Protein AF-S0FGS4-F1 (afdb_monomer_lite)

Radius of gyration: 15.57 Å; chains: 1; bounding box: 36×21×46 Å

pLDDT: mean 84.3, std 8.37, range [45.0, 93.19]

Structure (mmCIF, N/CA/C/O backbone):
data_AF-S0FGS4-F1
#
_entry.id   AF-S0FGS4-F1
#
loop_
_atom_site.group_PDB
_atom_site.id
_atom_site.type_symbol
_atom_site.label_atom_id
_atom_site.label_alt_id
_atom_site.label_comp_id
_atom_site.label_asym_id
_atom_site.label_entity_id
_atom_site.label_seq_id
_atom_site.pdbx_PDB_ins_code
_atom_site.Cartn_x
_atom_site.Cartn_y
_atom_site.Cartn_z
_atom_site.occupancy
_atom_site.B_iso_or_equiv
_atom_site.auth_seq_id
_atom_site.auth_comp_id
_atom_site.auth_asym_id
_atom_site.auth_atom_id
_atom_site.pdbx_PDB_model_num
ATOM 1 N N . MET A 1 1 ? -3.034 -11.385 -18.968 1.00 61.88 1 MET A N 1
ATOM 2 C CA . MET A 1 1 ? -3.696 -10.351 -18.138 1.00 61.88 1 MET A CA 1
ATOM 3 C C . MET A 1 1 ? -4.293 -10.900 -16.839 1.00 61.88 1 MET A C 1
ATOM 5 O O . MET A 1 1 ? -4.017 -10.317 -15.803 1.00 61.88 1 MET A O 1
ATOM 9 N N . ASN A 1 2 ? -4.993 -12.043 -16.822 1.00 77.56 2 ASN A N 1
ATOM 10 C CA . ASN A 1 2 ? -5.629 -12.578 -15.594 1.00 77.56 2 ASN A CA 1
ATOM 11 C C . ASN A 1 2 ? -4.679 -12.779 -14.396 1.00 77.56 2 ASN A C 1
ATOM 13 O O . ASN A 1 2 ? -5.068 -12.545 -13.257 1.00 77.56 2 ASN A O 1
ATOM 17 N N . ARG A 1 3 ? -3.418 -13.158 -14.643 1.00 83.44 3 ARG A N 1
ATOM 18 C CA . ARG A 1 3 ? -2.408 -13.354 -13.585 1.00 83.44 3 ARG A CA 1
ATOM 19 C C . ARG A 1 3 ? -2.038 -12.057 -12.856 1.00 83.44 3 ARG A C 1
ATOM 21 O O . ARG A 1 3 ? -1.774 -12.091 -11.662 1.00 83.44 3 ARG A O 1
ATOM 28 N N . PHE A 1 4 ? -2.054 -10.925 -13.561 1.00 78.12 4 PHE A N 1
ATOM 29 C CA . PHE A 1 4 ? -1.756 -9.621 -12.971 1.00 78.12 4 PHE A CA 1
ATOM 30 C C . PHE A 1 4 ? -2.890 -9.155 -12.054 1.00 78.12 4 PHE A C 1
ATOM 32 O O . PHE A 1 4 ? -2.642 -8.781 -10.913 1.00 78.12 4 PHE A O 1
ATOM 39 N N . TYR A 1 5 ? -4.141 -9.271 -12.511 1.00 81.00 5 TYR A N 1
ATOM 40 C CA . TYR A 1 5 ? -5.300 -8.979 -11.667 1.00 81.00 5 TYR A CA 1
ATOM 41 C C . TYR A 1 5 ? -5.322 -9.864 -10.420 1.00 81.00 5 TYR A C 1
ATOM 43 O O . TYR A 1 5 ? -5.476 -9.343 -9.323 1.00 81.00 5 TYR A O 1
ATOM 51 N N . ALA A 1 6 ? -5.062 -11.168 -10.567 1.00 86.81 6 ALA A N 1
ATOM 52 C CA . ALA A 1 6 ? -4.963 -12.077 -9.429 1.00 86.81 6 ALA A CA 1
ATOM 53 C C . ALA A 1 6 ? -3.892 -11.628 -8.420 1.00 86.81 6 ALA A C 1
ATOM 55 O O . ALA A 1 6 ? -4.159 -11.607 -7.222 1.00 86.81 6 ALA A O 1
ATOM 56 N N . PHE A 1 7 ? -2.714 -11.207 -8.890 1.00 86.88 7 PHE A N 1
ATOM 57 C CA . PHE A 1 7 ? -1.651 -10.698 -8.022 1.00 86.88 7 PHE A CA 1
ATOM 58 C C . PHE A 1 7 ? -2.087 -9.455 -7.234 1.00 86.88 7 PHE A C 1
ATOM 60 O O . PHE A 1 7 ? -1.950 -9.426 -6.011 1.00 86.88 7 PHE A O 1
ATOM 67 N N . VAL A 1 8 ? -2.661 -8.455 -7.912 1.00 85.62 8 VAL A N 1
ATOM 68 C CA . VAL A 1 8 ? -3.136 -7.218 -7.268 1.00 85.62 8 VAL A CA 1
ATOM 69 C C . VAL A 1 8 ? -4.245 -7.518 -6.257 1.00 85.62 8 VAL A C 1
ATOM 71 O O . VAL A 1 8 ? -4.225 -6.989 -5.146 1.00 85.62 8 VAL A O 1
ATOM 74 N N . SER A 1 9 ? -5.182 -8.405 -6.601 1.00 84.69 9 SER A N 1
ATOM 75 C CA . SER A 1 9 ? -6.256 -8.821 -5.698 1.00 84.69 9 SER A CA 1
ATOM 76 C C . SER A 1 9 ? -5.718 -9.533 -4.456 1.00 84.69 9 SER A C 1
ATOM 78 O O . SER A 1 9 ? -6.123 -9.196 -3.346 1.00 84.69 9 SER A O 1
ATOM 80 N N . ILE A 1 10 ? -4.780 -10.472 -4.614 1.00 89.94 10 ILE A N 1
ATOM 81 C CA . ILE A 1 10 ? -4.168 -11.196 -3.489 1.00 89.94 10 ILE A CA 1
ATOM 82 C C . ILE A 1 10 ? -3.404 -10.227 -2.581 1.00 89.94 10 ILE A C 1
ATOM 84 O O . ILE A 1 10 ? -3.575 -10.275 -1.363 1.00 89.94 10 ILE A O 1
ATOM 88 N N . ALA A 1 11 ? -2.614 -9.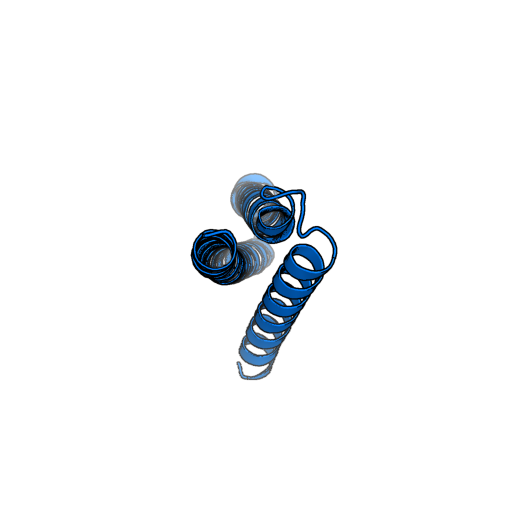318 -3.158 1.00 86.00 11 ALA A N 1
ATOM 89 C CA . ALA A 1 11 ? -1.877 -8.311 -2.401 1.00 86.00 11 ALA A CA 1
ATOM 90 C C . ALA A 1 11 ? -2.819 -7.381 -1.618 1.00 86.00 11 ALA A C 1
ATOM 92 O O . ALA A 1 11 ? -2.592 -7.127 -0.435 1.00 86.00 11 ALA A O 1
ATOM 93 N N . GLY A 1 12 ? -3.910 -6.928 -2.245 1.00 83.94 12 GLY A N 1
ATOM 94 C CA . GLY A 1 12 ? -4.932 -6.111 -1.590 1.00 83.94 12 GLY A CA 1
ATOM 95 C C . GLY A 1 12 ? -5.629 -6.844 -0.441 1.00 83.94 12 GLY A C 1
ATOM 96 O O . GLY A 1 12 ? -5.735 -6.302 0.658 1.00 83.94 12 GLY A O 1
ATOM 97 N N . VAL A 1 13 ? -6.047 -8.096 -0.653 1.00 88.75 13 VAL A N 1
ATOM 98 C CA . VAL A 1 13 ? -6.689 -8.919 0.388 1.00 88.75 13 VAL A CA 1
ATOM 99 C C . VAL A 1 13 ? -5.734 -9.174 1.554 1.00 88.75 13 VAL A C 1
ATOM 101 O O . VAL A 1 13 ? -6.126 -9.013 2.711 1.00 88.75 13 VAL A O 1
ATOM 104 N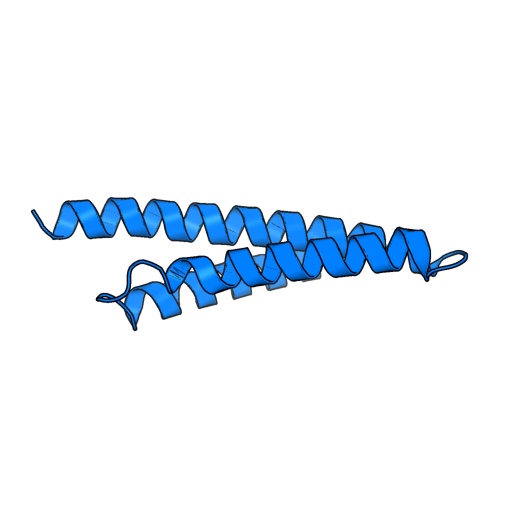 N . ALA A 1 14 ? -4.473 -9.512 1.272 1.00 88.00 14 ALA A N 1
ATOM 105 C CA . ALA A 1 14 ? -3.458 -9.708 2.301 1.00 88.00 14 ALA A CA 1
ATOM 106 C C . ALA A 1 14 ? -3.245 -8.430 3.126 1.00 88.00 14 ALA A C 1
ATOM 108 O O . ALA A 1 14 ? -3.227 -8.483 4.354 1.00 88.00 14 ALA A O 1
ATOM 109 N N . ALA A 1 15 ? -3.159 -7.273 2.470 1.00 85.06 15 ALA A N 1
ATOM 110 C CA . ALA A 1 15 ? -2.993 -5.995 3.147 1.00 85.06 15 ALA A CA 1
ATOM 111 C C . ALA A 1 15 ? -4.189 -5.643 4.046 1.00 85.06 15 ALA A C 1
ATOM 113 O O . ALA A 1 15 ? -3.992 -5.208 5.180 1.00 85.06 15 ALA A O 1
ATOM 114 N N . VAL A 1 16 ? -5.422 -5.893 3.591 1.00 87.00 16 VAL A N 1
ATOM 115 C CA . VAL A 1 16 ? -6.640 -5.708 4.400 1.00 87.00 16 VAL A CA 1
ATOM 116 C C . VAL A 1 16 ? -6.646 -6.645 5.610 1.00 87.00 16 VAL A C 1
ATOM 118 O O . VAL A 1 16 ? -6.909 -6.194 6.726 1.00 87.00 16 VAL A O 1
ATOM 121 N N . LEU A 1 17 ? -6.311 -7.926 5.421 1.00 88.69 17 LEU A N 1
ATOM 122 C CA . LEU A 1 17 ? -6.225 -8.905 6.510 1.00 88.69 17 LEU A CA 1
ATOM 123 C C . LEU A 1 17 ? -5.174 -8.509 7.550 1.00 88.69 17 LEU A C 1
ATOM 125 O O . LEU A 1 17 ? -5.451 -8.565 8.748 1.00 88.69 17 LEU A O 1
ATOM 129 N N . ILE A 1 18 ? -3.998 -8.058 7.108 1.00 87.38 18 ILE A N 1
ATOM 130 C CA . ILE A 1 18 ? -2.933 -7.576 7.995 1.00 87.38 18 ILE A CA 1
ATOM 131 C C . ILE A 1 18 ? -3.404 -6.332 8.755 1.00 87.38 18 ILE A C 1
ATOM 133 O O . ILE A 1 18 ? -3.286 -6.296 9.979 1.00 87.38 18 ILE A O 1
ATOM 137 N N . THR A 1 19 ? -3.995 -5.341 8.075 1.00 85.50 19 THR A N 1
ATOM 138 C CA . THR A 1 19 ? -4.561 -4.145 8.723 1.00 85.50 19 THR A CA 1
ATOM 139 C C . THR A 1 19 ? -5.601 -4.521 9.779 1.00 85.50 19 THR A C 1
ATOM 141 O O . THR A 1 19 ? -5.580 -3.986 10.890 1.00 85.50 19 THR A O 1
ATOM 144 N N . PHE A 1 20 ? -6.491 -5.463 9.462 1.00 84.81 20 PHE A N 1
ATOM 145 C CA . PHE A 1 20 ? -7.522 -5.938 10.378 1.00 84.81 20 PHE A CA 1
ATOM 146 C C . PHE A 1 20 ? -6.930 -6.668 11.593 1.00 84.81 20 PHE A C 1
ATOM 148 O O . PHE A 1 20 ? -7.310 -6.380 12.731 1.00 84.81 20 PHE A O 1
ATOM 155 N N . LEU A 1 21 ? -5.962 -7.566 11.377 1.00 86.88 21 LEU A N 1
ATOM 156 C CA . LEU A 1 21 ? -5.253 -8.271 12.447 1.00 86.88 21 LEU A CA 1
ATOM 157 C C . LEU A 1 21 ? -4.519 -7.292 13.366 1.00 86.88 21 LEU A C 1
ATOM 159 O O . LEU A 1 21 ? -4.685 -7.367 14.584 1.00 86.88 21 LEU A O 1
ATOM 163 N N . LEU A 1 22 ? -3.782 -6.328 12.805 1.00 82.88 22 LEU A N 1
ATOM 164 C CA . LEU A 1 22 ? -3.100 -5.289 13.580 1.00 82.88 22 LEU A CA 1
ATOM 165 C C . LEU A 1 22 ? -4.096 -4.463 14.400 1.00 82.88 22 LEU A C 1
ATOM 167 O O . LEU A 1 22 ? -3.868 -4.229 15.585 1.00 82.88 22 LEU A O 1
ATOM 171 N N . ALA A 1 23 ? -5.221 -4.061 13.806 1.00 80.94 23 ALA A N 1
ATOM 172 C CA . ALA A 1 23 ? -6.251 -3.300 14.507 1.00 80.94 23 ALA A CA 1
ATOM 173 C C . ALA A 1 23 ? -6.920 -4.094 15.644 1.00 80.94 23 ALA A C 1
ATOM 175 O O . ALA A 1 23 ? -7.336 -3.493 16.641 1.00 80.94 23 ALA A O 1
ATOM 176 N N . ARG A 1 24 ? -7.029 -5.423 15.504 1.00 81.31 24 ARG A N 1
ATOM 177 C CA . ARG A 1 24 ? -7.583 -6.317 16.529 1.00 81.31 24 ARG A CA 1
ATOM 178 C C . ARG A 1 24 ? -6.594 -6.575 17.666 1.00 81.31 24 ARG A C 1
ATOM 180 O O . ARG A 1 24 ? -6.989 -6.460 18.823 1.00 81.31 24 ARG A O 1
ATOM 187 N N . PHE A 1 25 ? -5.335 -6.890 17.354 1.00 82.38 25 PHE A N 1
ATOM 188 C CA . PHE A 1 25 ? -4.297 -7.154 18.359 1.00 82.38 25 PHE A CA 1
ATOM 189 C C . PHE A 1 25 ? -3.899 -5.888 19.125 1.00 82.38 25 PHE A C 1
ATOM 191 O O . PHE A 1 25 ? -3.787 -5.908 20.348 1.00 82.38 25 PHE A O 1
ATOM 198 N N . PHE A 1 26 ? -3.753 -4.756 18.433 1.00 80.56 26 PHE A N 1
ATOM 199 C CA . PHE A 1 26 ? -3.303 -3.495 19.025 1.00 80.56 26 PHE A CA 1
ATOM 200 C C . PHE A 1 26 ? -4.463 -2.529 19.283 1.00 80.56 26 PHE A C 1
ATOM 202 O O . PHE A 1 26 ? -4.393 -1.344 18.960 1.00 80.56 26 PHE A O 1
ATOM 209 N N . ARG A 1 27 ? -5.532 -3.016 19.926 1.00 68.25 27 ARG A N 1
ATOM 210 C CA . ARG A 1 27 ? -6.759 -2.241 20.205 1.00 68.25 27 ARG A CA 1
ATOM 211 C C . ARG A 1 27 ? -6.510 -0.948 21.010 1.00 68.25 27 ARG A C 1
ATOM 213 O O . ARG A 1 27 ? -7.292 -0.006 20.912 1.00 68.25 27 ARG A O 1
ATOM 220 N N . ASN A 1 28 ? -5.406 -0.886 21.764 1.00 70.06 28 ASN A N 1
ATOM 221 C CA . ASN A 1 28 ? -4.979 0.297 22.523 1.00 70.06 28 ASN A CA 1
ATOM 222 C C . ASN A 1 28 ? -4.088 1.277 21.740 1.00 70.06 28 ASN A C 1
ATOM 224 O O . ASN A 1 28 ? -3.951 2.419 22.168 1.00 70.06 28 ASN A O 1
ATOM 228 N N . LYS A 1 29 ? -3.498 0.883 20.602 1.00 76.25 29 LYS A N 1
ATOM 229 C CA . LYS A 1 29 ? -2.633 1.763 19.800 1.00 76.25 29 LYS A CA 1
ATOM 230 C C . LYS A 1 29 ? -3.293 2.094 18.465 1.00 76.25 29 LYS A C 1
ATOM 232 O O . LYS A 1 29 ? -3.127 1.397 17.467 1.00 76.25 29 LYS A O 1
ATOM 237 N N . THR A 1 30 ? -4.012 3.213 18.442 1.00 72.50 30 THR A N 1
ATOM 238 C CA . THR A 1 30 ? -4.791 3.693 17.288 1.00 72.50 30 THR A CA 1
ATOM 239 C C . THR A 1 30 ? -3.962 3.970 16.032 1.00 72.50 30 THR A C 1
ATOM 241 O O . THR A 1 30 ? -4.521 3.967 14.942 1.00 72.50 30 THR A O 1
ATOM 244 N N . LEU A 1 31 ? -2.648 4.167 16.152 1.00 77.62 31 LEU A N 1
ATOM 245 C CA . LEU A 1 31 ? -1.764 4.438 15.012 1.00 77.62 31 LEU A CA 1
ATOM 246 C C . LEU A 1 31 ? -1.281 3.166 14.293 1.00 77.62 31 LEU A C 1
ATOM 248 O O . LEU A 1 31 ? -0.954 3.217 13.112 1.00 77.62 31 LEU A O 1
ATOM 252 N N . VAL A 1 32 ? -1.280 2.008 14.965 1.00 82.19 32 VAL A N 1
ATOM 253 C CA . VAL A 1 32 ? -0.669 0.767 14.441 1.00 82.19 32 VAL A CA 1
ATOM 254 C C . VAL A 1 32 ? -1.410 0.239 13.209 1.00 82.19 32 VAL A C 1
ATOM 256 O O . VAL A 1 32 ? -0.800 -0.296 12.291 1.00 82.19 32 VAL A O 1
ATOM 259 N N . LYS A 1 33 ? -2.720 0.471 13.124 1.00 80.12 33 LYS A N 1
ATOM 260 C CA . LYS A 1 33 ? -3.538 0.099 11.957 1.00 80.12 33 LYS A CA 1
ATOM 261 C C . LYS A 1 33 ? -3.188 0.848 10.665 1.00 80.12 33 LYS A C 1
ATOM 263 O O . LYS A 1 33 ? -3.552 0.370 9.600 1.00 80.12 33 LYS 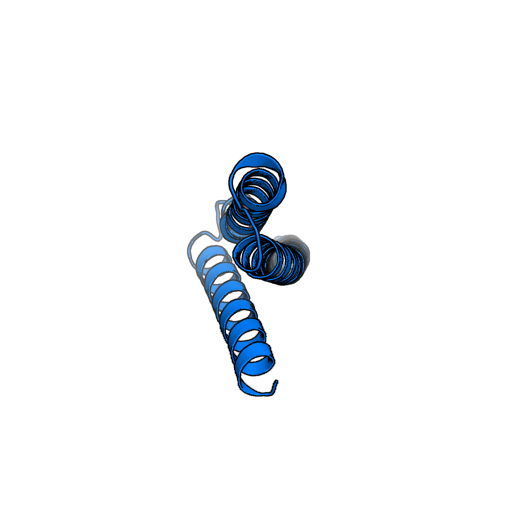A O 1
ATOM 268 N N . TYR A 1 34 ? -2.469 1.970 10.733 1.00 85.44 34 TYR A N 1
ATOM 269 C CA . TYR A 1 34 ? -2.027 2.713 9.545 1.00 85.44 34 TYR A CA 1
ATOM 270 C C . TYR A 1 34 ? -0.662 2.252 9.016 1.00 85.44 34 TYR A C 1
ATOM 272 O O . TYR A 1 34 ? -0.252 2.683 7.938 1.00 85.44 34 TYR A O 1
ATOM 280 N N . ILE A 1 35 ? 0.037 1.358 9.727 1.00 86.81 35 ILE A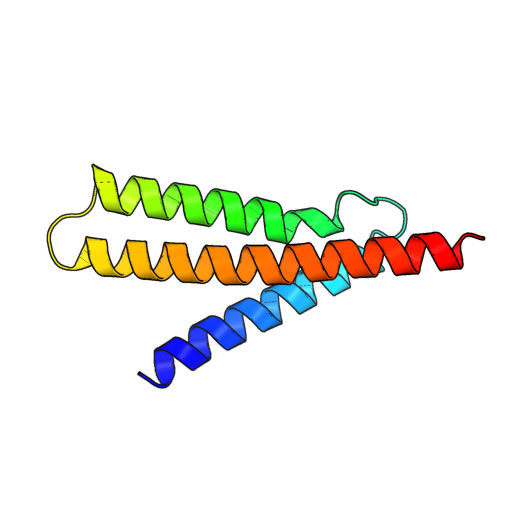 N 1
ATOM 281 C CA . ILE A 1 35 ? 1.351 0.849 9.308 1.00 86.81 35 ILE A CA 1
ATOM 282 C C . ILE A 1 35 ? 1.306 0.248 7.893 1.00 86.81 35 ILE A C 1
ATOM 284 O O . ILE A 1 35 ? 2.139 0.646 7.080 1.00 86.81 35 ILE A O 1
ATOM 288 N N . PRO A 1 36 ? 0.338 -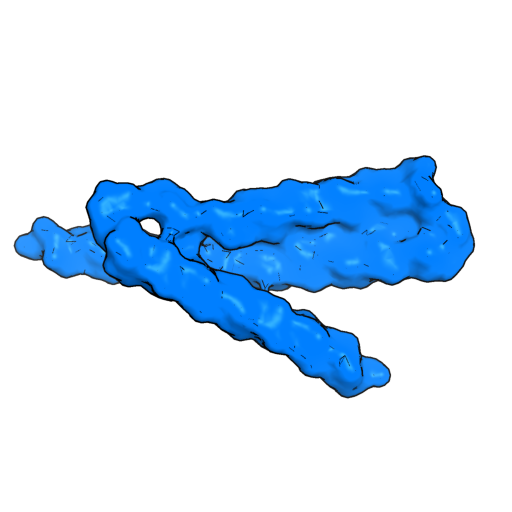0.621 7.533 1.00 87.12 36 PRO A N 1
ATOM 289 C CA . PRO A 1 36 ? 0.299 -1.202 6.191 1.00 87.12 36 PRO A CA 1
ATOM 290 C C . PRO A 1 36 ? 0.130 -0.150 5.091 1.00 87.12 36 PRO A C 1
ATOM 292 O O . PRO A 1 36 ? 0.810 -0.221 4.071 1.00 87.12 36 PRO A O 1
ATOM 295 N N . SER A 1 37 ? -0.701 0.876 5.317 1.00 90.00 37 SER A N 1
ATOM 296 C CA . SER A 1 37 ? -0.817 1.999 4.379 1.00 90.00 37 SER A CA 1
ATOM 297 C C . SER A 1 37 ? 0.488 2.792 4.282 1.00 90.00 37 SER A C 1
ATOM 299 O O . SER A 1 37 ? 0.948 3.068 3.183 1.00 90.00 37 SER A O 1
ATOM 301 N N . ILE A 1 38 ? 1.148 3.108 5.397 1.00 90.38 38 ILE A N 1
ATOM 302 C CA . ILE A 1 38 ? 2.406 3.872 5.361 1.00 90.38 38 ILE A CA 1
ATOM 303 C C . ILE A 1 38 ? 3.488 3.101 4.592 1.00 90.38 38 ILE A C 1
ATOM 305 O O . ILE A 1 38 ? 4.174 3.682 3.755 1.00 90.38 38 ILE A O 1
ATOM 309 N N . ILE A 1 39 ? 3.598 1.787 4.813 1.00 90.62 39 ILE A N 1
ATOM 310 C CA . ILE A 1 39 ? 4.533 0.926 4.077 1.00 90.62 39 ILE A CA 1
ATOM 311 C C . ILE A 1 39 ? 4.193 0.905 2.584 1.00 90.62 39 ILE A C 1
ATOM 313 O O . ILE A 1 39 ? 5.093 1.037 1.761 1.00 90.62 39 ILE A O 1
ATOM 317 N N . ALA A 1 40 ? 2.913 0.778 2.224 1.00 91.00 40 ALA A N 1
ATOM 318 C CA . ALA A 1 40 ? 2.485 0.793 0.826 1.00 91.00 40 ALA A CA 1
ATOM 319 C C . ALA A 1 40 ? 2.792 2.134 0.138 1.00 91.00 40 ALA A C 1
ATOM 321 O O . ALA A 1 40 ? 3.278 2.140 -0.990 1.00 91.00 40 ALA A O 1
ATOM 322 N N . ALA A 1 41 ? 2.581 3.260 0.826 1.00 91.81 41 ALA A N 1
ATOM 323 C CA . ALA A 1 41 ? 2.922 4.586 0.317 1.00 91.81 41 ALA A CA 1
ATOM 324 C C . ALA A 1 41 ? 4.434 4.738 0.097 1.00 91.81 41 ALA A C 1
ATOM 326 O O . ALA A 1 41 ? 4.861 5.140 -0.984 1.00 91.81 41 ALA A O 1
ATOM 327 N N . LEU A 1 42 ? 5.247 4.364 1.090 1.00 92.88 42 LEU A N 1
ATOM 328 C CA . LEU A 1 42 ? 6.707 4.404 0.975 1.00 92.88 42 LEU A CA 1
ATOM 329 C C . LEU A 1 42 ? 7.211 3.482 -0.141 1.00 92.88 42 LEU A C 1
ATOM 331 O O . LEU A 1 42 ? 8.030 3.901 -0.953 1.00 92.88 42 LEU A O 1
ATOM 335 N N . GLY A 1 43 ? 6.678 2.261 -0.230 1.00 92.38 43 GLY A N 1
ATOM 336 C CA . GLY A 1 43 ? 7.002 1.316 -1.296 1.00 92.38 43 GLY A CA 1
ATOM 337 C C . GLY A 1 43 ? 6.656 1.862 -2.681 1.00 92.38 43 GLY A C 1
ATOM 338 O O . GLY A 1 43 ? 7.489 1.802 -3.581 1.00 92.38 43 GLY A O 1
ATOM 339 N N . GLY A 1 44 ? 5.473 2.466 -2.836 1.00 91.56 44 GLY A N 1
ATOM 340 C CA . GLY A 1 44 ? 5.062 3.128 -4.075 1.00 91.56 44 GLY A CA 1
ATOM 341 C C . GLY A 1 44 ? 6.005 4.264 -4.475 1.00 91.56 44 GLY A C 1
ATOM 342 O O . GLY A 1 44 ? 6.438 4.318 -5.622 1.00 91.56 44 GLY A O 1
ATOM 343 N N . ILE A 1 45 ? 6.401 5.118 -3.526 1.00 93.19 45 ILE A N 1
ATOM 344 C CA . ILE A 1 45 ? 7.372 6.196 -3.772 1.00 93.19 45 ILE A CA 1
ATOM 345 C C . ILE A 1 45 ? 8.730 5.620 -4.198 1.00 93.19 45 ILE A C 1
ATOM 347 O O . ILE A 1 45 ? 9.316 6.088 -5.172 1.00 93.19 45 ILE A O 1
ATOM 351 N N . CYS A 1 46 ? 9.225 4.581 -3.518 1.00 91.31 46 CYS A N 1
ATOM 352 C CA . CYS A 1 46 ? 10.482 3.929 -3.884 1.00 91.31 46 CYS A CA 1
ATOM 353 C C . CYS A 1 46 ? 10.432 3.322 -5.292 1.00 91.31 46 CYS A C 1
ATOM 355 O O . CYS A 1 46 ? 11.389 3.476 -6.049 1.00 91.31 46 CYS A O 1
ATOM 357 N N . PHE A 1 47 ? 9.332 2.657 -5.660 1.00 91.31 47 PHE A N 1
ATOM 358 C CA . PHE A 1 47 ? 9.163 2.101 -7.004 1.00 91.31 47 PHE A CA 1
ATOM 359 C C . PHE A 1 47 ? 9.070 3.190 -8.068 1.00 91.31 47 PHE A C 1
ATOM 361 O O . PHE A 1 47 ? 9.692 3.043 -9.117 1.00 91.31 47 PHE A O 1
ATOM 368 N N . TYR A 1 48 ? 8.395 4.301 -7.778 1.00 90.44 48 TYR A N 1
ATOM 369 C CA . TYR A 1 48 ? 8.329 5.447 -8.678 1.00 90.44 48 TYR A CA 1
ATOM 370 C C . TYR A 1 48 ? 9.711 6.067 -8.918 1.00 90.44 48 TYR A C 1
ATOM 372 O O . TYR A 1 48 ? 10.124 6.248 -10.060 1.00 90.44 48 TYR A O 1
ATOM 380 N N . ILE A 1 49 ? 10.472 6.327 -7.850 1.00 91.19 49 ILE A N 1
ATOM 381 C CA . ILE A 1 49 ? 11.839 6.854 -7.966 1.00 91.19 49 ILE A CA 1
ATOM 382 C C . ILE A 1 49 ? 12.714 5.874 -8.760 1.00 91.19 49 ILE A C 1
ATOM 384 O O . ILE A 1 49 ? 13.485 6.282 -9.627 1.00 91.19 49 ILE A O 1
ATOM 388 N N . LYS A 1 50 ? 12.587 4.568 -8.504 1.00 87.12 50 LYS A N 1
ATOM 389 C CA . LYS A 1 50 ? 13.372 3.551 -9.211 1.00 87.12 50 LYS A CA 1
ATOM 390 C C . LYS A 1 50 ? 13.009 3.437 -10.696 1.00 87.12 50 LYS A C 1
ATOM 392 O O . LYS A 1 50 ? 13.900 3.223 -11.515 1.00 87.12 50 LYS A O 1
ATOM 397 N N . SER A 1 51 ? 11.733 3.606 -11.029 1.00 89.50 51 SER A N 1
ATOM 398 C CA . SER A 1 51 ? 11.229 3.707 -12.402 1.00 89.50 51 SER A CA 1
ATOM 399 C C . SER A 1 51 ? 11.896 4.882 -13.124 1.00 89.50 51 SER A C 1
ATOM 401 O O . SER A 1 51 ? 12.638 4.671 -14.078 1.00 89.50 51 SER A O 1
ATOM 403 N N . VAL A 1 52 ? 11.760 6.094 -12.578 1.00 86.62 52 VAL A N 1
ATOM 404 C CA . VAL A 1 52 ? 12.190 7.333 -13.245 1.00 86.62 52 VAL A CA 1
ATOM 405 C C . VAL A 1 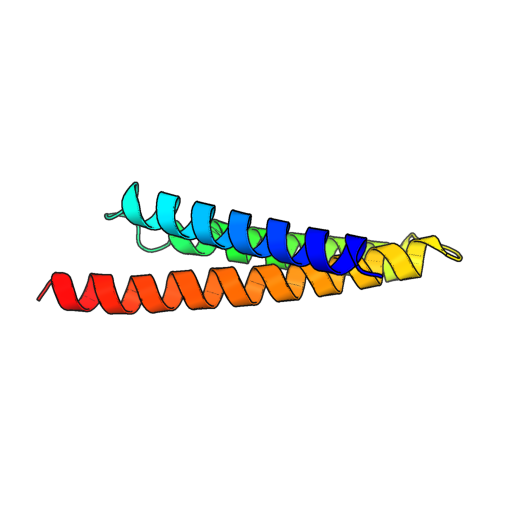52 ? 13.711 7.456 -13.377 1.00 86.62 52 VAL A C 1
ATOM 407 O O . VAL A 1 52 ? 14.194 7.951 -14.392 1.00 86.62 52 VAL A O 1
ATOM 410 N N . TYR A 1 53 ? 14.476 7.050 -12.359 1.00 83.81 53 TYR A N 1
ATOM 411 C CA . TYR A 1 53 ? 15.909 7.374 -12.288 1.00 83.81 53 TYR A CA 1
ATOM 412 C C . TYR A 1 53 ? 16.853 6.201 -12.566 1.00 83.81 53 TYR A C 1
ATOM 414 O O . TYR A 1 53 ? 18.011 6.435 -12.902 1.00 83.81 53 TYR A O 1
ATOM 422 N N . PHE A 1 54 ? 16.403 4.954 -12.400 1.00 79.31 54 PHE A N 1
ATOM 423 C CA . PHE A 1 54 ? 17.300 3.789 -12.383 1.00 79.31 54 PHE A CA 1
ATOM 424 C C . PHE A 1 54 ? 16.933 2.692 -13.385 1.00 79.31 54 PHE A C 1
ATOM 426 O O . PHE A 1 54 ? 17.696 1.739 -13.525 1.00 79.31 54 PHE A O 1
ATOM 433 N N . SER A 1 55 ? 15.794 2.800 -14.070 1.00 75.94 55 SER A N 1
ATOM 434 C CA . SER A 1 55 ? 15.319 1.764 -14.992 1.00 75.94 55 SER A CA 1
ATOM 435 C C . SER A 1 55 ? 15.455 2.224 -16.438 1.00 75.94 55 SER A C 1
ATOM 437 O O . SER A 1 55 ? 15.155 3.367 -16.767 1.00 75.94 55 SER A O 1
ATOM 439 N N . THR A 1 56 ? 15.911 1.332 -17.319 1.00 79.06 56 THR A N 1
ATOM 440 C CA . THR A 1 56 ? 16.009 1.598 -18.763 1.00 79.06 56 THR A CA 1
ATOM 441 C C . THR A 1 56 ? 15.258 0.522 -19.545 1.00 79.06 56 THR A C 1
ATOM 443 O O . THR A 1 56 ? 15.299 -0.661 -19.210 1.00 79.06 56 THR A O 1
ATOM 446 N N . GLY A 1 57 ? 14.522 0.925 -20.584 1.00 79.62 57 GLY A N 1
ATOM 447 C CA . GLY A 1 57 ? 13.742 0.001 -21.412 1.00 79.62 57 GLY A CA 1
ATOM 448 C C . GLY A 1 57 ? 12.509 -0.577 -20.700 1.00 79.62 57 GLY A C 1
ATOM 449 O O . GLY A 1 57 ? 11.729 0.151 -20.097 1.00 79.62 57 GLY A O 1
ATOM 450 N N . PHE A 1 58 ? 12.299 -1.894 -20.799 1.00 81.31 58 PHE A N 1
ATOM 451 C CA . PHE A 1 58 ? 11.073 -2.567 -20.334 1.00 81.31 58 PHE A CA 1
ATOM 452 C C . PHE A 1 58 ? 10.914 -2.662 -18.807 1.00 81.31 58 PHE A C 1
ATOM 454 O O . PHE A 1 58 ? 9.800 -2.887 -18.333 1.00 81.31 58 PHE A O 1
ATOM 461 N N . GLU A 1 59 ? 11.986 -2.495 -18.029 1.00 83.69 59 GLU A N 1
ATOM 462 C CA . GLU A 1 59 ? 11.903 -2.540 -16.562 1.00 83.69 59 GLU A CA 1
ATOM 463 C C . GLU A 1 59 ? 11.125 -1.357 -15.981 1.00 83.69 59 GLU A C 1
ATOM 465 O O . GLU A 1 59 ? 10.426 -1.513 -14.980 1.00 83.69 59 GLU A O 1
ATOM 470 N N . ASP A 1 60 ? 11.186 -0.198 -16.635 1.00 85.88 60 ASP A N 1
ATOM 471 C CA . ASP A 1 60 ? 10.496 1.014 -16.195 1.00 85.88 60 ASP A CA 1
ATOM 472 C C . ASP A 1 60 ? 8.975 0.793 -16.112 1.00 85.88 60 ASP A C 1
ATOM 474 O O . ASP A 1 60 ? 8.339 1.018 -15.079 1.00 85.88 60 ASP A O 1
ATOM 478 N N . LEU A 1 61 ? 8.403 0.179 -17.154 1.00 85.31 61 LEU A N 1
ATOM 479 C CA . LEU A 1 61 ? 6.991 -0.203 -17.184 1.00 85.31 61 LEU A CA 1
ATOM 480 C C . LEU A 1 61 ? 6.610 -1.134 -16.023 1.00 85.31 61 LEU A C 1
ATOM 482 O O . LEU A 1 61 ? 5.526 -0.994 -15.457 1.00 85.31 61 LEU A O 1
ATOM 486 N N . ALA A 1 62 ? 7.486 -2.064 -15.631 1.00 88.12 62 ALA A N 1
ATOM 487 C CA . ALA A 1 62 ? 7.217 -2.963 -14.511 1.00 88.12 62 ALA A CA 1
ATOM 488 C C . ALA A 1 62 ? 7.173 -2.211 -13.168 1.00 88.12 62 ALA A C 1
ATOM 490 O O . ALA A 1 62 ? 6.277 -2.458 -12.355 1.00 88.12 62 ALA A O 1
ATOM 491 N N . TYR A 1 63 ? 8.085 -1.261 -12.942 1.00 89.06 63 TYR A N 1
ATOM 492 C CA . TYR A 1 63 ? 8.088 -0.438 -11.729 1.00 89.06 63 TYR A CA 1
ATOM 493 C C . TYR A 1 63 ? 6.918 0.550 -11.678 1.00 89.06 63 TYR A C 1
ATOM 495 O O . TYR A 1 63 ? 6.352 0.758 -10.601 1.00 89.06 63 TYR A O 1
ATOM 503 N N . ILE A 1 64 ? 6.479 1.091 -12.817 1.00 88.25 64 ILE A N 1
ATOM 504 C CA . ILE A 1 64 ? 5.251 1.900 -12.901 1.00 88.25 64 ILE A CA 1
ATOM 505 C C . ILE A 1 64 ? 4.031 1.059 -12.507 1.00 88.25 64 ILE A C 1
ATOM 507 O O . ILE A 1 64 ? 3.198 1.486 -11.703 1.00 88.25 64 ILE A O 1
ATOM 511 N N . VAL A 1 65 ? 3.943 -0.171 -13.013 1.00 89.44 65 VAL A N 1
ATOM 512 C CA . VAL A 1 65 ? 2.859 -1.101 -12.677 1.00 89.44 65 VAL A CA 1
ATOM 513 C C . VAL A 1 65 ? 2.876 -1.474 -11.186 1.00 89.44 65 VAL A C 1
ATOM 515 O O . VAL A 1 65 ? 1.820 -1.505 -10.548 1.00 89.44 65 VAL A O 1
ATOM 518 N N . LEU A 1 66 ? 4.054 -1.703 -10.598 1.00 90.06 66 LEU A N 1
ATOM 519 C CA . LEU A 1 66 ? 4.204 -1.934 -9.155 1.00 90.06 66 LEU A CA 1
ATOM 520 C C . LEU A 1 66 ? 3.824 -0.703 -8.325 1.00 90.06 66 LEU A C 1
ATOM 522 O O . LEU A 1 66 ? 3.188 -0.847 -7.282 1.00 90.06 66 LEU A O 1
ATOM 526 N N . THR A 1 67 ? 4.154 0.497 -8.801 1.00 92.31 67 THR A N 1
ATOM 527 C CA . THR A 1 67 ? 3.749 1.763 -8.173 1.00 92.31 67 THR A CA 1
ATOM 528 C C . THR A 1 67 ? 2.225 1.886 -8.142 1.00 92.31 67 THR A C 1
ATOM 530 O O . THR A 1 67 ? 1.646 2.168 -7.093 1.00 92.31 67 THR A O 1
ATOM 533 N N . LEU A 1 68 ? 1.551 1.588 -9.257 1.00 90.88 68 LEU A N 1
ATOM 534 C CA . LEU A 1 68 ? 0.087 1.565 -9.325 1.00 90.88 68 LEU A CA 1
ATOM 535 C C . LEU A 1 68 ? -0.518 0.527 -8.370 1.00 90.88 68 LEU A C 1
ATOM 537 O O . LEU A 1 68 ? -1.475 0.831 -7.656 1.00 90.88 68 LEU A O 1
ATOM 541 N N . ALA A 1 69 ? 0.053 -0.678 -8.305 1.00 89.50 69 ALA A N 1
ATOM 542 C CA . ALA A 1 69 ? -0.392 -1.707 -7.366 1.00 89.50 69 ALA A CA 1
ATOM 543 C C . ALA A 1 69 ? -0.219 -1.263 -5.900 1.00 89.50 69 ALA A C 1
ATOM 545 O O . ALA A 1 69 ? -1.125 -1.457 -5.086 1.00 89.50 69 ALA A O 1
ATOM 546 N N . ALA A 1 70 ? 0.901 -0.613 -5.570 1.00 91.12 70 ALA A N 1
ATOM 547 C CA . ALA A 1 70 ? 1.156 -0.056 -4.245 1.00 91.12 70 ALA A CA 1
ATOM 548 C C . ALA A 1 70 ? 0.144 1.042 -3.877 1.00 91.12 70 ALA A C 1
ATOM 550 O O . ALA A 1 70 ? -0.343 1.057 -2.747 1.00 91.12 70 ALA A O 1
ATOM 551 N N . CYS A 1 71 ? -0.255 1.894 -4.829 1.00 91.94 71 CYS A N 1
ATOM 552 C CA . CYS A 1 71 ? -1.330 2.869 -4.627 1.00 91.94 71 CYS A CA 1
ATOM 553 C C . CYS A 1 71 ? -2.668 2.195 -4.292 1.00 91.94 71 CYS A C 1
ATOM 555 O O . CYS A 1 71 ? -3.343 2.610 -3.351 1.00 91.94 71 CYS A O 1
ATOM 557 N N . VAL A 1 72 ? -3.048 1.131 -5.009 1.00 91.12 72 VAL A N 1
ATOM 558 C CA . VAL A 1 72 ? -4.285 0.383 -4.712 1.00 91.12 72 VAL A CA 1
ATOM 559 C C . VAL A 1 72 ? -4.244 -0.187 -3.294 1.00 91.12 72 VAL A C 1
ATOM 561 O O . VAL A 1 72 ? -5.192 -0.016 -2.524 1.00 91.12 72 VAL A O 1
ATOM 564 N N . VAL A 1 73 ? -3.130 -0.820 -2.924 1.00 90.81 73 VAL A N 1
ATOM 565 C CA . VAL A 1 73 ? -2.932 -1.383 -1.582 1.00 90.81 73 VAL A CA 1
ATOM 566 C C . VAL A 1 73 ? -2.988 -0.288 -0.513 1.00 90.81 73 VAL A C 1
ATOM 568 O O . VAL A 1 73 ? -3.665 -0.459 0.501 1.00 90.81 73 VAL A O 1
ATOM 571 N N . PHE A 1 74 ? -2.351 0.860 -0.760 1.00 92.94 74 PHE A N 1
ATOM 572 C CA . PHE A 1 74 ? -2.405 2.027 0.116 1.00 92.94 74 PHE A CA 1
ATOM 573 C C . PHE A 1 74 ? -3.845 2.469 0.382 1.00 92.94 74 PHE A C 1
ATOM 575 O O . PHE A 1 74 ? -4.244 2.560 1.545 1.00 92.94 74 PHE A O 1
ATOM 582 N N . PHE A 1 75 ? -4.636 2.691 -0.673 1.00 92.50 75 PHE A N 1
ATOM 583 C CA . PHE A 1 75 ? -6.024 3.134 -0.541 1.00 92.50 75 PHE A CA 1
ATOM 584 C C . PHE A 1 75 ? -6.876 2.123 0.230 1.00 92.50 75 PHE A C 1
ATOM 586 O O . PHE A 1 75 ? -7.585 2.508 1.160 1.00 92.50 75 PHE A O 1
ATOM 593 N N . LEU A 1 76 ? -6.774 0.830 -0.094 1.00 90.25 76 LEU A N 1
ATOM 594 C CA . LEU A 1 76 ? -7.540 -0.217 0.588 1.00 90.25 76 LEU A CA 1
ATOM 595 C C . LEU A 1 76 ? -7.180 -0.319 2.075 1.00 90.25 76 LEU A C 1
ATOM 597 O O . LEU A 1 76 ? -8.073 -0.342 2.929 1.00 90.25 76 LEU A O 1
ATOM 601 N N . SER A 1 77 ? -5.887 -0.336 2.406 1.00 87.69 77 SER A N 1
ATOM 602 C CA . SER A 1 77 ? -5.428 -0.377 3.797 1.00 87.69 77 SER A CA 1
ATOM 603 C C . SER A 1 77 ? -5.812 0.885 4.566 1.00 87.69 77 SER A C 1
ATOM 605 O O . SER A 1 77 ? -6.216 0.779 5.725 1.00 87.69 77 SER A O 1
ATOM 607 N N . PHE A 1 78 ? -5.737 2.060 3.938 1.00 90.00 78 PHE A N 1
ATOM 608 C CA . PHE A 1 78 ? -6.098 3.328 4.565 1.00 90.00 78 PHE A CA 1
ATOM 609 C C . PHE A 1 78 ? -7.599 3.410 4.860 1.00 90.00 78 PHE A C 1
ATOM 611 O O . PHE A 1 78 ? -7.980 3.693 5.996 1.00 90.00 78 PHE A O 1
ATOM 618 N N . ILE A 1 79 ? -8.450 3.087 3.879 1.00 91.38 79 ILE A N 1
ATOM 619 C CA . ILE A 1 79 ? -9.911 3.047 4.050 1.00 91.38 79 ILE A CA 1
ATOM 620 C C . ILE A 1 79 ? -10.282 2.052 5.155 1.00 91.38 79 ILE A C 1
ATOM 622 O O . ILE A 1 79 ? -11.057 2.381 6.052 1.00 91.38 79 ILE A O 1
ATOM 626 N N . THR A 1 80 ? -9.673 0.865 5.152 1.00 88.12 80 THR A N 1
ATOM 627 C CA . THR A 1 80 ? -9.908 -0.159 6.181 1.00 88.12 80 THR A CA 1
ATOM 628 C C . THR A 1 80 ? -9.527 0.349 7.574 1.00 88.12 80 THR A C 1
ATOM 630 O O . THR A 1 80 ? -10.319 0.243 8.513 1.00 88.12 80 THR A O 1
ATOM 633 N N . ALA A 1 81 ? -8.339 0.944 7.719 1.00 87.06 81 ALA A N 1
ATOM 634 C CA . ALA A 1 81 ? -7.876 1.518 8.981 1.00 87.06 81 ALA A CA 1
ATOM 635 C C . ALA A 1 81 ? -8.784 2.663 9.463 1.00 87.06 81 ALA A C 1
ATOM 637 O O . ALA A 1 81 ? -9.080 2.756 10.659 1.00 87.06 81 ALA A O 1
ATOM 638 N N . PHE A 1 82 ? -9.261 3.497 8.536 1.00 87.56 82 PHE A N 1
ATOM 639 C CA . PHE A 1 82 ? -10.175 4.600 8.808 1.00 87.56 82 PHE A CA 1
ATOM 640 C C . PHE A 1 82 ? -11.539 4.104 9.309 1.00 87.56 82 PHE A C 1
ATOM 642 O O . PHE A 1 82 ? -11.973 4.514 10.388 1.00 87.56 82 PHE A O 1
ATOM 649 N N . ILE A 1 83 ? -12.163 3.150 8.606 1.00 88.00 83 ILE A N 1
ATOM 650 C CA . ILE A 1 83 ? -13.441 2.534 9.006 1.00 88.00 83 ILE A CA 1
ATOM 651 C C . ILE A 1 83 ? -13.306 1.864 10.380 1.00 88.00 83 ILE A C 1
ATOM 653 O O . ILE A 1 83 ? -14.117 2.107 11.275 1.00 88.00 83 ILE A O 1
ATOM 657 N N . LEU A 1 84 ? -12.242 1.083 10.602 1.00 84.50 84 LEU A N 1
ATOM 658 C CA . LEU A 1 84 ? -11.948 0.485 11.912 1.00 84.50 84 LEU A CA 1
ATOM 659 C C . LEU A 1 84 ? -11.764 1.546 13.004 1.00 84.50 84 LEU A C 1
ATOM 661 O O . LEU A 1 84 ? -12.141 1.322 14.152 1.00 84.50 84 LEU A O 1
ATOM 665 N N . GLY A 1 85 ? -11.184 2.701 12.673 1.00 83.00 85 GLY A N 1
ATOM 666 C CA . GLY A 1 85 ? -11.120 3.867 13.554 1.00 83.00 85 GLY A CA 1
ATOM 667 C C . GLY A 1 85 ? -12.485 4.388 13.966 1.00 83.00 85 GLY A C 1
ATOM 668 O O . GLY A 1 85 ? -12.716 4.556 15.164 1.00 83.00 85 GLY A O 1
ATOM 669 N N . MET A 1 86 ? -13.388 4.577 13.008 1.00 83.38 86 MET A N 1
ATOM 670 C CA . MET A 1 86 ? -14.749 5.034 13.287 1.00 83.38 86 MET A CA 1
ATOM 671 C C . MET A 1 86 ? -15.515 4.035 14.165 1.00 83.38 86 MET A C 1
ATOM 673 O O . MET A 1 86 ? -16.087 4.429 15.180 1.00 83.38 86 MET A O 1
ATOM 677 N N . ILE A 1 87 ? -15.448 2.737 13.846 1.00 83.12 87 ILE A N 1
ATOM 678 C CA . ILE A 1 87 ? -16.134 1.682 14.613 1.00 83.12 87 ILE A CA 1
ATOM 679 C C . ILE A 1 87 ? -15.588 1.586 16.047 1.00 83.12 87 ILE A C 1
ATOM 681 O O . ILE A 1 87 ? -16.352 1.490 17.006 1.00 83.12 87 ILE A O 1
ATOM 685 N N . GLN A 1 88 ? -14.262 1.621 16.226 1.00 77.62 88 GLN A N 1
ATOM 686 C CA . GLN A 1 88 ? -13.647 1.548 17.558 1.00 77.62 88 GLN A CA 1
ATOM 687 C C . GLN A 1 88 ? -13.950 2.777 18.421 1.00 77.62 88 GLN A C 1
ATOM 689 O O . GLN A 1 88 ? -14.018 2.642 19.641 1.00 77.62 88 GLN A O 1
ATOM 694 N N . ARG A 1 89 ? -14.130 3.955 17.808 1.00 73.31 89 ARG A N 1
ATOM 695 C CA . ARG A 1 89 ? -14.546 5.173 18.511 1.00 73.31 89 ARG A CA 1
ATOM 696 C C . ARG A 1 89 ? -15.979 5.049 19.035 1.00 73.31 89 ARG A C 1
ATOM 698 O O . ARG A 1 89 ? -16.213 5.423 20.175 1.00 73.31 89 ARG A O 1
ATOM 705 N N . ASN A 1 90 ? -16.886 4.473 18.243 1.00 68.88 90 ASN A N 1
ATOM 706 C CA . ASN A 1 90 ? -18.299 4.319 18.609 1.00 68.88 90 ASN A CA 1
ATOM 707 C C . ASN A 1 90 ? -18.546 3.242 19.685 1.00 68.88 90 ASN A C 1
ATOM 709 O O . ASN A 1 90 ? -19.498 3.332 20.440 1.00 68.88 90 ASN A O 1
ATOM 713 N N . ASN A 1 91 ? -17.673 2.232 19.781 1.00 61.34 91 ASN A N 1
ATOM 714 C CA . ASN A 1 91 ? -17.745 1.184 20.814 1.00 61.34 91 ASN A CA 1
ATOM 715 C C . ASN A 1 91 ? -17.085 1.572 22.157 1.00 61.34 91 ASN A C 1
ATOM 717 O O . ASN A 1 91 ? -17.026 0.740 23.060 1.00 61.34 91 ASN A O 1
ATOM 721 N N . LYS A 1 92 ? -16.486 2.767 22.264 1.00 54.16 92 LYS A N 1
ATOM 722 C CA . LYS A 1 92 ? -15.904 3.293 23.515 1.00 54.16 92 LYS A CA 1
ATOM 723 C C . LYS A 1 92 ? -16.777 4.367 24.188 1.00 54.16 92 LYS A C 1
ATOM 725 O O . LYS A 1 92 ? -16.389 4.840 25.253 1.00 54.16 92 LYS A O 1
ATOM 730 N N . THR A 1 93 ? -17.895 4.746 23.570 1.00 45.00 93 THR A N 1
ATOM 731 C CA . THR A 1 93 ? -19.043 5.420 24.207 1.00 45.00 93 THR A CA 1
ATOM 732 C C . THR A 1 93 ? -19.985 4.380 24.777 1.00 45.00 93 THR A C 1
ATOM 734 O O . THR A 1 93 ? -20.483 4.616 25.895 1.00 45.00 93 THR A O 1
#

Secondary structure (DSSP, 8-state):
-HHHHHHHHHHHHHHHHHHHHHHHHTTT-TTGGGHHHHHHHHHHHHHHHHHHHH--THHHHHHHHHHHHHHHHHHHHHHHHHHHHHHHHHTT-

Organism: NCBI:txid1195236

Sequence (93 aa):
MNRFYAFVSIAGVAAVLITFLLARFFRNKTLVKYIPSIIAALGGICFYIKSVYFSTGFEDLAYIVLTLAACVVFFLSFITAFILGMIQRNNKT

Foldseek 3Di:
DVVLVVVLVVLLVVLLVVLVVQCVVPVVDLCRSLVSLVVLQVQLVVLQCCLPPPDDDPVSVVSPSSSVSSVSSNVSSVVSSVVSVVVSVVVVD